Protein AF-A0A1R1YFL1-F1 (afdb_monomer_lite)

Radius of gyration: 14.48 Å; chains: 1; bounding box: 30×27×44 Å

Sequence (85 aa):
MKCKLRPTHLLSLKDLTEKTCWLLAICGFMRASDMDGIDNVNTTLSDTSVCFLIVAPKEKRQGRPIERPCEIKAHQNKLIYPLDV

Structure (mmCIF, N/CA/C/O backbone):
data_AF-A0A1R1YFL1-F1
#
_entry.id   AF-A0A1R1YFL1-F1
#
loop_
_atom_site.group_PDB
_atom_site.id
_atom_site.type_symbol
_atom_site.label_atom_id
_atom_site.label_alt_id
_atom_site.label_comp_id
_atom_site.label_asym_id
_atom_site.label_entity_id
_atom_site.label_seq_id
_atom_site.pdbx_PDB_ins_code
_atom_site.Cartn_x
_atom_site.Cartn_y
_atom_site.Cartn_z
_atom_site.occupancy
_atom_site.B_iso_or_equiv
_atom_site.auth_seq_id
_atom_site.auth_comp_id
_atom_site.auth_asym_id
_atom_site.auth_atom_id
_atom_site.pdbx_PDB_model_num
ATOM 1 N N . MET A 1 1 ? 21.649 -13.195 -9.093 1.00 34.94 1 MET A N 1
ATOM 2 C CA . MET A 1 1 ? 20.253 -13.041 -9.561 1.00 34.94 1 MET A CA 1
ATOM 3 C C . MET A 1 1 ? 20.226 -11.989 -10.661 1.00 34.94 1 MET A C 1
ATOM 5 O O . MET A 1 1 ? 20.610 -10.861 -10.399 1.00 34.94 1 MET A O 1
ATOM 9 N N . LYS A 1 2 ? 19.884 -12.354 -11.905 1.00 35.53 2 LYS A N 1
ATOM 10 C CA . LYS A 1 2 ? 19.748 -11.390 -13.011 1.00 35.53 2 LYS A CA 1
ATOM 11 C C . LYS A 1 2 ? 18.308 -10.876 -13.020 1.00 35.53 2 LYS A C 1
ATOM 13 O O . LYS A 1 2 ? 17.415 -11.599 -13.453 1.00 35.53 2 LYS A O 1
ATOM 18 N N . CYS A 1 3 ? 18.081 -9.655 -12.544 1.00 41.72 3 CYS A N 1
ATOM 19 C CA . CYS A 1 3 ? 16.792 -8.984 -12.693 1.00 41.72 3 CYS A CA 1
ATOM 20 C C . CYS A 1 3 ? 16.641 -8.577 -14.163 1.00 41.72 3 CYS A C 1
ATOM 22 O O . CYS A 1 3 ? 17.149 -7.545 -14.593 1.00 41.72 3 CYS A O 1
ATOM 24 N N . LYS A 1 4 ? 16.005 -9.430 -14.970 1.00 44.69 4 LYS A N 1
ATOM 25 C CA . LYS A 1 4 ? 15.594 -9.068 -16.329 1.00 44.69 4 LYS A CA 1
ATOM 26 C C . LYS A 1 4 ? 14.491 -8.018 -16.170 1.00 44.69 4 LYS A C 1
ATOM 28 O O . LYS A 1 4 ? 13.402 -8.353 -15.710 1.00 44.69 4 LYS A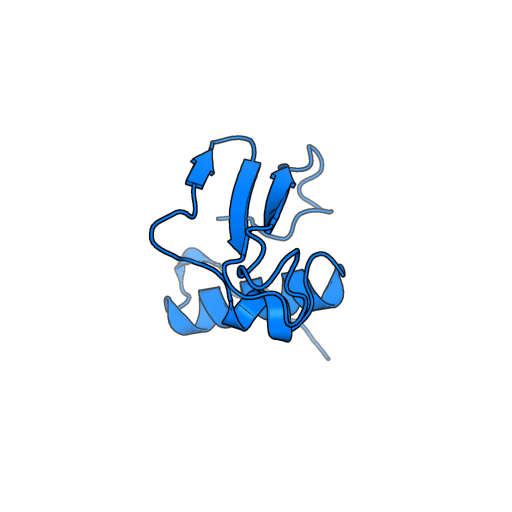 O 1
ATOM 33 N N . LEU A 1 5 ? 14.791 -6.756 -16.476 1.00 55.31 5 LEU A N 1
ATOM 34 C CA . LEU A 1 5 ? 13.818 -5.663 -16.481 1.00 55.31 5 LEU A CA 1
ATOM 35 C C . LEU A 1 5 ? 12.790 -5.949 -17.585 1.00 55.31 5 LEU A C 1
ATOM 37 O O . LEU A 1 5 ? 12.982 -5.576 -18.739 1.00 55.31 5 LEU A O 1
ATOM 41 N N . ARG A 1 6 ? 11.734 -6.704 -17.256 1.00 54.22 6 ARG A N 1
ATOM 42 C CA . ARG A 1 6 ? 10.575 -6.844 -18.140 1.00 54.22 6 ARG A CA 1
ATOM 43 C C . ARG A 1 6 ? 9.869 -5.481 -18.180 1.00 54.22 6 ARG A C 1
ATOM 45 O O . ARG A 1 6 ? 9.690 -4.897 -17.106 1.00 54.22 6 ARG A O 1
ATOM 52 N N . PRO A 1 7 ? 9.476 -4.991 -19.367 1.00 62.97 7 PRO A N 1
ATOM 53 C CA . PRO A 1 7 ? 8.731 -3.747 -19.477 1.00 62.97 7 PRO A CA 1
ATOM 54 C C . PRO A 1 7 ? 7.440 -3.797 -18.652 1.00 62.97 7 PRO A C 1
ATOM 56 O O . PRO A 1 7 ? 6.722 -4.800 -18.683 1.00 62.97 7 PRO A O 1
ATOM 59 N N . THR A 1 8 ? 7.173 -2.732 -17.896 1.00 63.97 8 THR A N 1
ATOM 60 C CA . THR A 1 8 ? 6.103 -2.667 -16.889 1.00 63.97 8 THR A CA 1
ATOM 61 C C . THR A 1 8 ? 4.710 -2.831 -17.509 1.00 63.97 8 THR A C 1
ATOM 63 O O . THR A 1 8 ? 3.854 -3.498 -16.938 1.00 63.97 8 THR A O 1
ATOM 66 N N . HIS A 1 9 ? 4.535 -2.355 -18.744 1.00 65.44 9 HIS A N 1
ATOM 67 C CA . HIS A 1 9 ? 3.309 -2.449 -19.546 1.00 65.44 9 HIS A CA 1
ATOM 68 C C . HIS A 1 9 ? 2.942 -3.865 -20.035 1.00 65.44 9 HIS A C 1
ATOM 70 O O . HIS A 1 9 ? 1.854 -4.056 -20.569 1.00 65.44 9 HIS A O 1
ATOM 76 N N . LEU A 1 10 ? 3.822 -4.862 -19.875 1.00 70.44 10 LEU A N 1
ATOM 77 C CA . LEU A 1 10 ? 3.558 -6.263 -20.253 1.00 70.44 10 LEU A CA 1
ATOM 78 C C . LEU A 1 10 ? 3.292 -7.171 -19.042 1.00 70.44 10 LEU A C 1
ATOM 80 O O . LEU A 1 10 ? 3.224 -8.394 -19.188 1.00 70.44 10 LEU A O 1
ATOM 84 N N . LEU A 1 11 ? 3.230 -6.606 -17.836 1.00 74.44 11 LEU A N 1
ATOM 85 C CA . LEU A 1 11 ? 3.030 -7.359 -16.602 1.00 74.44 11 LEU A CA 1
ATOM 86 C C . LEU A 1 11 ? 1.540 -7.484 -16.288 1.00 74.44 11 LEU A C 1
ATOM 88 O O . LEU A 1 11 ? 0.768 -6.546 -16.480 1.00 74.44 11 LEU A O 1
ATOM 92 N N . SER A 1 12 ? 1.141 -8.645 -15.769 1.00 83.06 12 SER A N 1
ATOM 93 C CA . SER A 1 12 ? -0.182 -8.765 -15.163 1.00 83.06 12 SER A CA 1
ATOM 94 C C . SER A 1 12 ? -0.252 -7.881 -13.914 1.00 83.06 12 SER A C 1
ATOM 96 O O . SER A 1 12 ? 0.772 -7.610 -13.285 1.00 83.06 12 SER A O 1
ATOM 98 N N . LEU A 1 13 ? -1.458 -7.468 -13.510 1.00 80.06 13 LEU A N 1
ATOM 99 C CA . LEU A 1 13 ? -1.645 -6.721 -12.259 1.00 80.06 13 LEU A CA 1
ATOM 100 C C . LEU A 1 13 ? -1.014 -7.445 -11.065 1.00 80.06 13 LEU A C 1
ATOM 102 O O . LEU A 1 13 ? -0.391 -6.808 -10.226 1.00 80.06 13 LEU A O 1
ATOM 106 N N . LYS A 1 14 ? -1.098 -8.779 -11.034 1.00 81.75 14 LYS A N 1
ATOM 107 C CA . LYS A 1 14 ? -0.495 -9.602 -9.985 1.00 81.75 14 LYS A CA 1
ATOM 108 C C . LYS A 1 14 ? 1.031 -9.492 -9.968 1.00 81.75 14 LYS A C 1
ATOM 110 O O . LYS A 1 14 ? 1.605 -9.268 -8.907 1.00 81.75 14 LYS A O 1
ATOM 115 N N . ASP A 1 15 ? 1.675 -9.604 -11.129 1.00 81.25 15 ASP A N 1
ATOM 116 C CA . ASP A 1 15 ? 3.136 -9.483 -11.227 1.00 81.25 15 ASP A CA 1
ATOM 117 C C . ASP A 1 15 ? 3.600 -8.057 -10.905 1.00 81.25 15 ASP A C 1
ATOM 119 O O . ASP A 1 15 ? 4.670 -7.856 -10.329 1.00 81.25 15 ASP A O 1
ATOM 123 N N . LEU A 1 16 ? 2.792 -7.055 -11.272 1.00 80.62 16 LEU A N 1
ATOM 124 C CA . LEU A 1 16 ? 3.057 -5.661 -10.948 1.00 80.62 16 LEU A CA 1
ATOM 125 C C . LEU A 1 16 ? 2.992 -5.438 -9.435 1.00 80.62 16 LEU A C 1
ATOM 127 O O . LEU A 1 16 ? 3.933 -4.882 -8.878 1.00 80.62 16 LEU A O 1
ATOM 131 N N . THR A 1 17 ? 1.943 -5.928 -8.768 1.00 81.50 17 THR A N 1
ATOM 132 C CA . THR A 1 17 ? 1.805 -5.861 -7.306 1.00 81.50 17 THR A CA 1
ATOM 133 C C . THR A 1 17 ? 2.936 -6.599 -6.590 1.00 81.50 17 THR A C 1
ATOM 135 O O . THR A 1 17 ? 3.478 -6.095 -5.613 1.00 81.50 17 THR A O 1
ATOM 138 N N . GLU A 1 18 ? 3.351 -7.771 -7.074 1.00 83.50 18 GLU A N 1
ATOM 139 C CA . GLU A 1 18 ? 4.475 -8.500 -6.477 1.00 83.50 18 GLU A CA 1
ATOM 140 C C . GLU A 1 18 ? 5.785 -7.707 -6.595 1.00 83.50 18 GLU A C 1
ATOM 142 O O . GLU A 1 18 ? 6.526 -7.564 -5.619 1.00 83.50 18 GLU A O 1
ATOM 147 N N . LYS A 1 19 ? 6.043 -7.121 -7.771 1.00 82.50 19 LYS A N 1
ATOM 148 C CA . LYS A 1 19 ? 7.231 -6.301 -8.024 1.00 82.50 19 LYS A CA 1
ATOM 149 C C . LYS A 1 19 ? 7.243 -5.034 -7.165 1.00 82.50 19 LYS A C 1
ATOM 151 O O . LYS A 1 19 ? 8.298 -4.680 -6.636 1.00 82.50 19 LYS A O 1
ATOM 156 N N . THR A 1 20 ? 6.103 -4.359 -7.004 1.00 80.19 20 THR A N 1
ATOM 157 C CA . THR A 1 20 ? 5.998 -3.162 -6.158 1.00 80.19 20 THR A CA 1
ATOM 158 C C . THR A 1 20 ? 6.143 -3.508 -4.677 1.00 80.19 20 THR A C 1
ATOM 160 O O . THR A 1 20 ? 6.928 -2.860 -3.991 1.00 80.19 20 THR A O 1
ATOM 163 N N . CYS A 1 21 ? 5.494 -4.566 -4.183 1.00 80.94 21 CYS A N 1
ATOM 164 C CA . CYS A 1 21 ? 5.649 -5.025 -2.798 1.00 80.94 21 CYS A CA 1
ATOM 165 C C . CYS A 1 21 ? 7.097 -5.418 -2.480 1.00 80.94 21 CYS A C 1
ATOM 167 O O . CYS A 1 21 ? 7.649 -4.991 -1.466 1.00 80.94 21 CYS A O 1
ATOM 169 N N . TRP A 1 22 ? 7.750 -6.174 -3.367 1.00 83.50 22 TRP A N 1
ATOM 170 C CA . TRP A 1 22 ? 9.160 -6.545 -3.212 1.00 83.50 22 TRP A CA 1
ATOM 171 C C . TRP A 1 22 ? 10.062 -5.316 -3.090 1.00 83.50 22 TRP A C 1
ATOM 173 O O . TRP A 1 22 ? 10.953 -5.255 -2.242 1.00 83.50 22 TRP A O 1
ATOM 183 N N . LEU A 1 23 ? 9.794 -4.306 -3.909 1.00 82.69 23 LEU A N 1
ATOM 184 C CA . LEU A 1 23 ? 10.553 -3.075 -3.907 1.00 82.69 23 LEU A CA 1
ATOM 185 C C . LEU A 1 23 ? 10.367 -2.259 -2.627 1.00 82.69 23 LEU A C 1
ATOM 187 O O . LEU A 1 23 ? 11.341 -1.794 -2.038 1.00 82.69 23 LEU A O 1
ATOM 191 N N . LEU A 1 24 ? 9.122 -2.118 -2.179 1.00 83.12 24 LEU A N 1
ATOM 192 C CA . LEU A 1 24 ? 8.784 -1.421 -0.941 1.00 83.12 24 LEU A CA 1
ATOM 193 C C . LEU A 1 24 ? 9.457 -2.085 0.269 1.00 83.12 24 LEU A C 1
ATOM 195 O O . LEU A 1 24 ? 9.910 -1.382 1.175 1.00 83.12 24 LEU A O 1
ATOM 199 N N . ALA A 1 25 ? 9.587 -3.416 0.246 1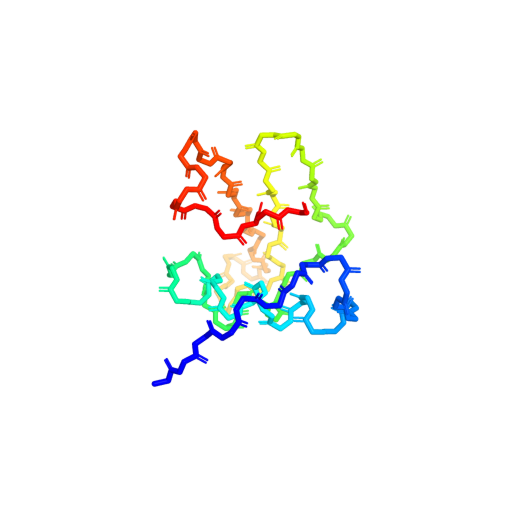.00 83.38 25 ALA A N 1
ATOM 200 C CA . ALA A 1 25 ? 10.302 -4.176 1.266 1.00 83.38 25 ALA A CA 1
ATOM 201 C C . ALA A 1 25 ? 11.821 -3.950 1.203 1.00 83.38 25 ALA A C 1
ATOM 203 O O . ALA A 1 25 ? 12.438 -3.687 2.233 1.00 83.38 25 ALA A O 1
ATOM 204 N N . ILE A 1 26 ? 12.435 -4.021 0.015 1.00 82.31 26 ILE A N 1
ATOM 205 C CA . ILE A 1 26 ? 13.894 -3.869 -0.139 1.00 82.31 26 ILE A CA 1
ATOM 206 C C . ILE A 1 26 ? 14.365 -2.452 0.158 1.00 82.31 26 ILE A C 1
ATOM 208 O O . ILE A 1 26 ? 15.403 -2.271 0.792 1.00 82.31 26 ILE A O 1
ATOM 212 N N . CYS A 1 27 ? 13.607 -1.447 -0.269 1.00 80.00 27 CYS A N 1
ATOM 213 C CA . CYS A 1 27 ? 13.909 -0.055 0.041 1.00 80.00 27 CYS A CA 1
ATOM 214 C C . CYS A 1 27 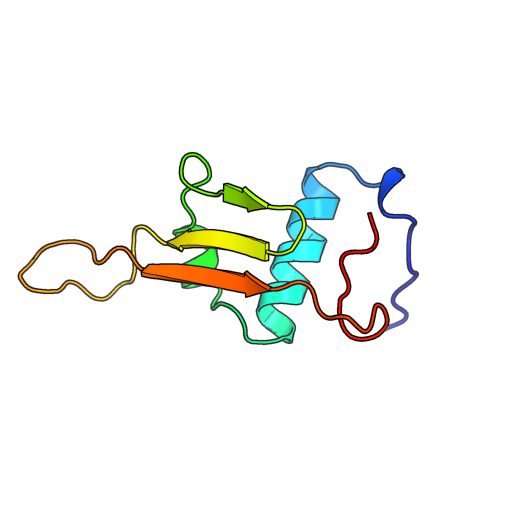? 13.616 0.300 1.509 1.00 80.00 27 CYS A C 1
ATOM 216 O O . CYS A 1 27 ? 13.951 1.399 1.943 1.00 80.00 27 CYS A O 1
ATOM 218 N N . GLY A 1 28 ? 13.000 -0.607 2.278 1.00 81.88 28 GLY A N 1
ATOM 219 C CA . GLY A 1 28 ? 12.693 -0.399 3.691 1.00 81.88 28 GLY A CA 1
ATOM 220 C C . GLY A 1 28 ? 11.576 0.615 3.943 1.00 81.88 28 GLY A C 1
ATOM 221 O O . GLY A 1 28 ? 11.472 1.125 5.057 1.00 81.88 28 GLY A O 1
ATOM 222 N N . PHE A 1 29 ? 10.741 0.910 2.939 1.00 82.00 29 PHE A N 1
ATOM 223 C CA . PHE A 1 29 ? 9.618 1.839 3.088 1.00 82.00 29 PHE A CA 1
ATOM 224 C C . PHE A 1 29 ? 8.523 1.263 3.988 1.00 82.00 29 PHE A C 1
ATOM 226 O O . PHE A 1 29 ? 7.926 1.994 4.775 1.00 82.00 29 PHE A O 1
ATOM 233 N N . MET A 1 30 ? 8.269 -0.045 3.888 1.00 84.38 30 MET A N 1
ATOM 234 C CA . MET A 1 30 ? 7.211 -0.729 4.636 1.00 84.38 30 MET A CA 1
ATOM 235 C C . MET A 1 30 ? 7.642 -2.132 5.058 1.00 84.38 30 MET A C 1
ATOM 237 O O . MET A 1 30 ? 8.400 -2.804 4.355 1.00 84.38 30 MET A O 1
ATOM 241 N N . ARG A 1 31 ? 7.129 -2.607 6.199 1.00 83.19 31 ARG A N 1
ATOM 242 C CA . ARG A 1 31 ? 7.277 -4.011 6.610 1.00 83.19 31 ARG A CA 1
ATOM 243 C C . ARG A 1 31 ? 6.194 -4.870 5.962 1.00 83.19 31 ARG A C 1
ATOM 245 O O . ARG A 1 31 ? 5.127 -4.374 5.621 1.00 83.19 31 ARG A O 1
ATOM 252 N N . ALA A 1 32 ? 6.415 -6.182 5.886 1.00 82.62 32 ALA A N 1
ATOM 253 C CA . ALA A 1 32 ? 5.416 -7.119 5.360 1.00 82.62 32 ALA A CA 1
ATOM 254 C C . ALA A 1 32 ? 4.057 -7.032 6.089 1.00 82.62 32 ALA A C 1
ATOM 256 O O . ALA A 1 32 ? 3.017 -7.158 5.459 1.00 82.62 32 ALA A O 1
ATOM 257 N N . SER A 1 33 ? 4.056 -6.756 7.400 1.00 81.50 33 SER A N 1
ATOM 258 C CA . SER A 1 33 ? 2.818 -6.540 8.165 1.00 81.50 33 SER A CA 1
ATOM 259 C C . SER A 1 33 ? 2.085 -5.258 7.788 1.00 81.50 33 SER A C 1
ATOM 261 O O . SER A 1 33 ? 0.872 -5.195 7.918 1.00 81.50 33 SER A O 1
ATOM 263 N N . ASP A 1 34 ? 2.827 -4.232 7.372 1.00 83.44 34 ASP A N 1
ATOM 264 C CA . ASP A 1 34 ? 2.242 -2.961 6.958 1.00 83.44 34 ASP A CA 1
ATOM 265 C C . ASP A 1 34 ? 1.578 -3.126 5.584 1.00 83.44 34 ASP A C 1
ATOM 267 O O . ASP A 1 34 ? 0.510 -2.571 5.370 1.00 83.44 34 ASP A O 1
ATOM 271 N N . MET A 1 35 ? 2.166 -3.948 4.699 1.00 83.62 35 MET A N 1
ATOM 272 C CA . MET A 1 35 ? 1.614 -4.279 3.375 1.00 83.62 35 MET A CA 1
ATOM 273 C C . MET A 1 35 ? 0.275 -5.015 3.449 1.00 83.62 35 MET A C 1
ATOM 275 O O . MET A 1 35 ? -0.619 -4.720 2.665 1.00 83.62 35 MET A O 1
ATOM 279 N N . ASP A 1 36 ? 0.133 -5.947 4.394 1.00 83.69 36 ASP A N 1
ATOM 280 C CA . ASP A 1 36 ? -1.119 -6.686 4.628 1.00 83.69 36 ASP A CA 1
ATOM 281 C C . ASP A 1 36 ? -2.239 -5.780 5.171 1.00 83.69 36 ASP A C 1
ATOM 283 O O . ASP A 1 36 ? -3.421 -6.039 4.972 1.00 83.69 36 ASP A O 1
ATOM 287 N N . GLY A 1 37 ? -1.861 -4.686 5.836 1.00 82.88 37 GLY A N 1
ATOM 288 C CA . GLY A 1 37 ? -2.782 -3.697 6.388 1.00 82.88 37 GLY A CA 1
ATOM 289 C C . GLY A 1 37 ? -3.071 -2.510 5.469 1.00 82.88 37 GLY A C 1
ATOM 290 O O . GLY A 1 37 ? -3.682 -1.554 5.941 1.00 82.88 37 GLY A O 1
ATOM 291 N N . ILE A 1 38 ? -2.607 -2.501 4.214 1.00 86.75 38 ILE A N 1
ATOM 292 C CA . ILE A 1 38 ? -2.880 -1.388 3.292 1.00 86.75 38 ILE A CA 1
ATOM 293 C C . ILE A 1 38 ? -4.363 -1.381 2.930 1.00 86.75 38 ILE A C 1
ATOM 295 O O . ILE A 1 38 ? -4.915 -2.370 2.452 1.00 86.75 38 ILE A O 1
ATOM 299 N N . ASP A 1 39 ? -4.994 -0.228 3.107 1.00 85.50 39 ASP A N 1
ATOM 300 C CA . ASP A 1 39 ? -6.346 0.009 2.639 1.00 85.50 39 ASP A CA 1
ATOM 301 C C . ASP A 1 39 ? -6.333 0.517 1.192 1.00 85.50 39 ASP A C 1
ATOM 303 O O . ASP A 1 39 ? -5.988 1.670 0.905 1.00 85.50 39 ASP A O 1
ATOM 307 N N . ASN A 1 40 ? -6.739 -0.353 0.267 1.00 81.25 40 ASN A N 1
ATOM 308 C CA . ASN A 1 40 ? -6.824 -0.026 -1.154 1.00 81.25 40 ASN A CA 1
ATOM 309 C C . ASN A 1 40 ? -7.851 1.074 -1.461 1.00 81.25 40 ASN A C 1
ATOM 311 O O . ASN A 1 40 ? -7.702 1.750 -2.475 1.00 81.25 40 ASN A O 1
ATOM 315 N N . VAL A 1 41 ? -8.883 1.261 -0.628 1.00 85.00 41 VAL A N 1
ATOM 316 C CA . VAL A 1 41 ? -9.934 2.267 -0.866 1.00 85.00 41 VAL A CA 1
ATOM 317 C C . VAL A 1 41 ? -9.417 3.669 -0.561 1.00 85.00 41 VAL A C 1
ATOM 319 O O . VAL A 1 41 ? -9.702 4.612 -1.293 1.00 85.00 41 VAL A O 1
ATOM 322 N N . ASN A 1 42 ? -8.623 3.791 0.502 1.00 84.31 42 ASN A N 1
ATOM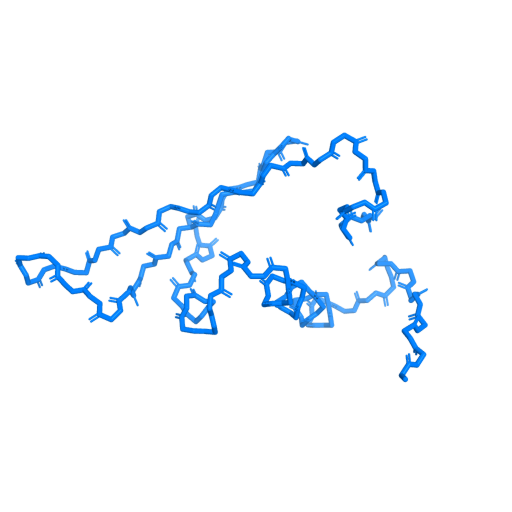 323 C CA . ASN A 1 42 ? -8.061 5.058 0.965 1.00 84.31 42 ASN A CA 1
ATOM 324 C C . ASN A 1 42 ? -6.652 5.343 0.418 1.00 84.31 42 ASN A C 1
ATOM 326 O O . ASN A 1 42 ? -6.042 6.353 0.772 1.00 84.31 42 ASN A O 1
ATOM 330 N N . THR A 1 43 ? -6.123 4.473 -0.446 1.00 85.19 43 THR A N 1
ATOM 331 C CA . THR A 1 43 ? -4.851 4.712 -1.134 1.00 85.19 43 THR A CA 1
ATOM 332 C C . THR A 1 43 ? -5.049 5.770 -2.215 1.00 85.19 43 THR A C 1
ATOM 334 O O . THR A 1 43 ? -5.848 5.591 -3.133 1.00 85.19 43 THR A O 1
ATOM 337 N N . THR A 1 44 ? -4.307 6.874 -2.127 1.00 87.50 44 THR A N 1
ATOM 338 C CA . THR A 1 44 ? -4.392 7.975 -3.092 1.00 87.50 44 THR A CA 1
ATOM 339 C C . THR A 1 44 ? -3.118 8.078 -3.921 1.00 87.50 44 THR A C 1
ATOM 341 O O . THR A 1 44 ? -1.998 7.961 -3.419 1.00 87.50 44 THR A O 1
ATOM 344 N N . LEU A 1 45 ? -3.301 8.284 -5.224 1.00 84.56 45 LEU A N 1
ATOM 345 C CA . LEU A 1 45 ? -2.231 8.486 -6.192 1.00 84.56 45 LEU A CA 1
ATOM 346 C C . LEU A 1 45 ? -2.276 9.936 -6.674 1.00 84.56 45 LEU A C 1
ATOM 348 O O . LEU A 1 45 ? -3.321 10.410 -7.112 1.00 84.56 45 LEU A O 1
ATOM 352 N N . SER A 1 46 ? -1.141 10.618 -6.598 1.00 84.44 46 SER A N 1
ATOM 353 C CA . SER A 1 46 ? -0.914 11.952 -7.154 1.00 84.44 46 SER A CA 1
ATOM 354 C C . SER A 1 46 ? 0.263 11.904 -8.130 1.00 84.44 46 SER A C 1
ATOM 356 O O . SER A 1 46 ? 1.082 10.988 -8.074 1.00 84.44 46 SER A O 1
ATOM 358 N N . ASP A 1 47 ? 0.405 12.918 -8.986 1.00 77.25 47 ASP A N 1
ATOM 359 C CA . ASP A 1 47 ? 1.492 12.973 -9.982 1.00 77.25 47 ASP A CA 1
ATOM 360 C C . ASP A 1 47 ? 2.896 12.945 -9.353 1.00 77.25 47 ASP A C 1
ATOM 362 O O . ASP A 1 47 ? 3.876 12.550 -9.985 1.00 77.25 47 ASP A O 1
ATOM 366 N N . THR A 1 48 ? 3.006 13.385 -8.098 1.00 83.44 48 THR A N 1
ATOM 367 C CA . THR A 1 48 ? 4.274 13.545 -7.380 1.00 83.44 48 THR A CA 1
ATOM 368 C C . THR A 1 48 ? 4.401 12.655 -6.149 1.00 83.44 48 THR A C 1
ATOM 370 O O . THR A 1 48 ? 5.481 12.613 -5.555 1.00 83.44 48 THR A O 1
ATOM 373 N N . SER A 1 49 ? 3.350 11.937 -5.745 1.00 83.50 49 SER A N 1
ATOM 374 C CA . SER A 1 49 ? 3.399 11.057 -4.577 1.00 83.50 49 SER A CA 1
ATOM 375 C C . SER A 1 49 ? 2.312 9.985 -4.576 1.00 83.50 49 SER A C 1
ATOM 377 O O . SER A 1 49 ? 1.251 10.125 -5.179 1.00 83.50 49 SER A O 1
ATOM 379 N N . VAL A 1 50 ? 2.594 8.898 -3.863 1.00 87.12 50 VAL A N 1
ATOM 380 C CA . VAL A 1 50 ? 1.638 7.841 -3.535 1.00 87.12 50 VAL A CA 1
ATOM 381 C C . VAL A 1 50 ? 1.456 7.826 -2.026 1.00 87.12 50 VAL A C 1
ATOM 383 O O . VAL A 1 50 ? 2.441 7.729 -1.294 1.00 87.12 50 VAL A O 1
ATOM 386 N N . CYS A 1 51 ? 0.214 7.899 -1.559 1.00 88.88 51 CYS A N 1
ATOM 387 C CA . CYS A 1 51 ? -0.129 7.821 -0.145 1.00 88.88 51 CYS A CA 1
ATOM 388 C C . CYS A 1 51 ? -0.875 6.518 0.140 1.00 88.88 51 CYS A C 1
ATOM 390 O O . CYS A 1 51 ? -2.006 6.331 -0.304 1.00 88.88 51 CYS A O 1
ATOM 392 N N . PHE A 1 52 ? -0.254 5.637 0.921 1.00 88.00 52 PHE A N 1
ATOM 393 C CA . PHE A 1 52 ? -0.871 4.419 1.437 1.00 88.00 52 PHE A CA 1
ATOM 394 C C . PHE A 1 52 ? -1.434 4.678 2.832 1.00 88.00 52 PHE A C 1
ATOM 396 O O . PHE A 1 52 ? -0.724 5.187 3.703 1.00 88.00 52 PHE A O 1
ATOM 403 N N . LEU A 1 53 ? -2.688 4.297 3.072 1.00 88.56 53 LEU A N 1
ATOM 404 C CA . LEU A 1 53 ? -3.249 4.264 4.418 1.00 88.56 53 LEU A CA 1
ATOM 405 C C . LEU A 1 53 ? -3.099 2.851 4.979 1.00 88.56 53 LEU A C 1
ATOM 407 O O . LEU A 1 53 ? -3.693 1.914 4.457 1.00 88.56 53 LEU A O 1
ATOM 411 N N . ILE A 1 54 ? -2.305 2.689 6.034 1.00 88.12 54 ILE A N 1
ATOM 412 C CA . ILE A 1 54 ? -2.134 1.397 6.703 1.00 88.12 54 ILE A CA 1
ATOM 413 C C . ILE A 1 54 ? -3.123 1.336 7.872 1.00 88.12 54 ILE A C 1
ATOM 415 O O . ILE A 1 54 ? -2.959 2.039 8.874 1.00 88.12 54 ILE A O 1
ATOM 419 N N . VAL A 1 55 ? -4.146 0.492 7.738 1.00 78.25 55 VAL A N 1
ATOM 420 C CA . VAL A 1 55 ? -5.268 0.298 8.668 1.00 78.25 55 VAL A CA 1
ATOM 421 C C . VAL A 1 55 ? -5.148 -1.077 9.330 1.00 78.25 55 VAL A C 1
ATOM 423 O O . VAL A 1 55 ? -5.980 -1.947 9.131 1.00 78.25 55 VAL A O 1
ATOM 426 N N . ALA A 1 56 ? -4.068 -1.300 10.081 1.00 69.88 56 ALA A N 1
ATOM 427 C CA . ALA A 1 56 ? -3.923 -2.348 11.110 1.00 69.88 56 ALA A CA 1
ATOM 428 C C . ALA A 1 56 ? -2.449 -2.505 11.534 1.00 69.88 56 ALA A C 1
ATOM 430 O O . ALA A 1 56 ? -1.866 -3.587 11.421 1.00 69.88 56 ALA A O 1
ATOM 431 N N . PRO A 1 57 ? -1.792 -1.470 12.073 1.00 62.97 57 PRO A N 1
ATOM 432 C CA . PRO A 1 57 ? -0.575 -1.717 12.817 1.00 62.97 57 PRO A CA 1
ATOM 433 C C . PRO A 1 57 ? -0.935 -2.600 14.018 1.00 62.97 57 PRO A C 1
ATOM 435 O O . PRO A 1 57 ? -1.935 -2.382 14.703 1.00 62.97 57 PRO A O 1
ATOM 438 N N . LYS A 1 58 ? -0.092 -3.598 14.309 1.00 62.03 58 LYS A N 1
ATOM 439 C CA . LYS A 1 58 ? -0.197 -4.447 15.516 1.00 62.03 58 LYS A CA 1
ATOM 440 C C . LYS A 1 58 ? -0.283 -3.634 16.822 1.00 62.03 58 LYS A C 1
ATOM 442 O O . LYS A 1 58 ? -0.631 -4.165 17.872 1.00 62.03 58 LYS A O 1
ATOM 447 N N . GLU A 1 59 ? 0.047 -2.352 16.745 1.00 63.50 59 GLU A N 1
ATOM 448 C CA . GLU A 1 59 ? -0.020 -1.358 17.797 1.00 63.50 59 GLU A CA 1
ATOM 449 C C . GLU A 1 59 ? -1.413 -0.708 17.862 1.00 63.50 59 GLU A C 1
ATOM 451 O O . GLU A 1 59 ? -1.907 -0.128 16.896 1.00 63.50 59 GLU A O 1
ATOM 456 N N . LYS A 1 60 ? -2.045 -0.778 19.036 1.00 73.19 60 LYS A N 1
ATOM 457 C CA . LYS A 1 60 ? -3.292 -0.069 19.340 1.00 73.19 60 LYS A CA 1
ATOM 458 C C . LYS A 1 60 ? -2.974 1.105 20.256 1.00 73.19 60 LYS A C 1
ATOM 460 O O . LYS A 1 60 ? -2.390 0.902 21.319 1.00 73.19 60 LYS A O 1
ATOM 465 N N . ARG A 1 61 ? -3.409 2.317 19.911 1.00 74.12 61 ARG A N 1
ATOM 466 C CA . ARG A 1 61 ? -3.404 3.451 20.851 1.00 74.12 61 ARG A CA 1
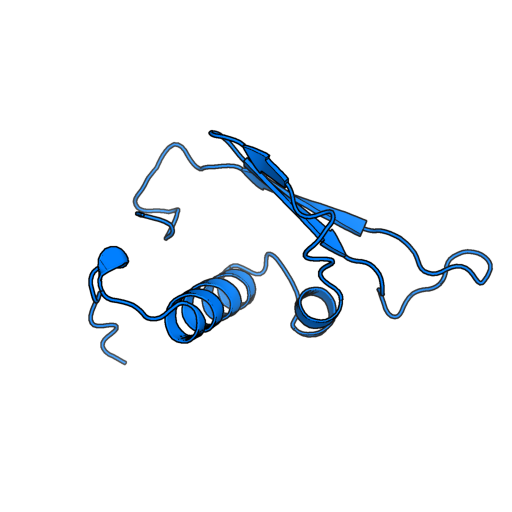ATOM 467 C C . ARG A 1 61 ? -4.785 3.553 21.471 1.00 74.12 61 ARG A C 1
ATOM 469 O O . ARG A 1 61 ? -5.778 3.666 20.763 1.00 74.12 61 ARG A O 1
ATOM 476 N N . GLN A 1 62 ? -4.844 3.467 22.800 1.00 81.88 62 GLN A N 1
ATOM 477 C CA . GLN A 1 62 ? -6.096 3.571 23.564 1.00 81.88 62 GLN A CA 1
ATOM 478 C C . GLN A 1 62 ? -7.181 2.563 23.119 1.00 81.88 62 GLN A C 1
ATOM 480 O O . GLN A 1 62 ? -8.370 2.865 23.127 1.00 81.88 62 GLN A O 1
ATOM 485 N N . GLY A 1 63 ? -6.774 1.362 22.689 1.00 78.75 63 GLY A N 1
ATOM 486 C CA . GLY A 1 63 ? -7.695 0.305 22.255 1.00 78.75 63 GLY A CA 1
ATOM 487 C C . GLY A 1 63 ? -8.225 0.438 20.823 1.00 78.75 63 GLY A C 1
ATOM 488 O O . GLY A 1 63 ? -8.919 -0.469 20.367 1.00 78.75 63 GLY A O 1
ATOM 489 N N . ARG A 1 64 ? -7.864 1.500 20.089 1.00 74.62 64 ARG A N 1
ATOM 490 C CA . ARG A 1 64 ? -8.229 1.682 18.676 1.00 74.62 64 ARG A CA 1
ATOM 491 C C . ARG A 1 64 ? -7.076 1.274 17.747 1.00 74.62 64 ARG A C 1
ATOM 493 O O . ARG A 1 64 ? -5.916 1.508 18.106 1.00 74.62 64 ARG A O 1
ATOM 500 N N . PRO A 1 65 ? -7.365 0.667 16.579 1.00 71.25 65 PRO A N 1
ATOM 501 C CA . PRO A 1 65 ? -6.381 0.530 15.510 1.00 71.25 65 PRO A CA 1
ATOM 502 C C . PRO A 1 65 ? -5.841 1.912 15.138 1.00 71.25 65 PRO A C 1
ATOM 504 O O . PRO A 1 65 ? -6.606 2.871 15.058 1.00 71.25 65 PRO A O 1
ATOM 507 N N . ILE A 1 66 ? -4.527 2.033 14.974 1.00 79.69 66 ILE A N 1
ATOM 508 C CA . ILE A 1 66 ? -3.912 3.298 14.566 1.00 79.69 66 ILE A CA 1
ATOM 509 C C . ILE A 1 66 ? -3.919 3.342 13.046 1.00 79.69 66 ILE A C 1
ATOM 511 O O . ILE A 1 66 ? -3.410 2.436 12.402 1.00 79.69 66 ILE A O 1
ATOM 515 N N . GLU A 1 67 ? -4.447 4.401 12.464 1.00 84.12 67 GLU A N 1
ATOM 516 C CA . GLU A 1 67 ? -4.262 4.649 11.040 1.00 84.12 67 GLU A CA 1
ATOM 517 C C . GLU A 1 67 ? -2.894 5.294 10.830 1.00 84.12 67 GLU A C 1
ATOM 519 O O . GLU A 1 67 ? -2.566 6.308 11.455 1.00 84.12 67 GLU A O 1
ATOM 524 N N . ARG A 1 68 ? -2.066 4.685 9.978 1.00 84.88 68 ARG A N 1
ATOM 525 C CA . ARG A 1 68 ? -0.741 5.213 9.657 1.00 84.88 68 ARG A CA 1
ATOM 526 C C . ARG A 1 68 ? -0.672 5.577 8.177 1.00 84.88 68 ARG A C 1
ATOM 528 O O . ARG A 1 68 ? -0.559 4.673 7.350 1.00 84.88 68 ARG A O 1
ATOM 535 N N . PRO A 1 69 ? -0.694 6.871 7.825 1.00 86.81 69 PRO A N 1
ATOM 536 C CA . PRO A 1 69 ? -0.412 7.284 6.461 1.00 86.81 69 PRO A CA 1
ATOM 537 C C . PRO A 1 69 ? 1.080 7.085 6.150 1.00 86.81 69 PRO A C 1
ATOM 539 O O . PRO A 1 69 ? 1.949 7.436 6.953 1.00 86.81 69 PRO A O 1
ATOM 542 N N . CYS A 1 70 ? 1.376 6.521 4.983 1.00 86.25 70 CYS A N 1
ATOM 543 C CA . CYS A 1 70 ? 2.714 6.380 4.423 1.00 86.25 70 CYS A CA 1
ATOM 544 C C . CYS A 1 70 ? 2.745 7.068 3.057 1.00 86.25 70 CYS A C 1
ATOM 546 O O . CYS A 1 70 ? 2.137 6.589 2.103 1.00 86.25 70 CYS A O 1
ATOM 548 N N . GLU A 1 71 ? 3.440 8.201 2.974 1.00 87.75 71 GLU A N 1
ATOM 549 C CA . GLU A 1 71 ? 3.624 8.941 1.726 1.00 87.75 71 GLU A CA 1
ATOM 550 C C . GLU A 1 71 ? 4.982 8.597 1.110 1.00 87.75 71 GLU A C 1
ATOM 552 O O . GLU A 1 71 ? 6.031 8.777 1.734 1.00 87.75 71 GLU A O 1
ATOM 557 N N . ILE A 1 72 ? 4.964 8.147 -0.141 1.00 84.38 72 ILE A N 1
ATOM 558 C CA . ILE A 1 72 ? 6.154 7.928 -0.955 1.00 84.38 72 ILE A CA 1
ATOM 559 C C . ILE A 1 72 ? 6.148 8.957 -2.075 1.00 84.38 72 ILE A C 1
ATOM 561 O O . ILE A 1 72 ? 5.298 8.929 -2.962 1.00 84.38 72 ILE A O 1
ATOM 565 N N . LYS A 1 73 ? 7.112 9.873 -2.035 1.00 84.06 73 LYS A N 1
ATOM 566 C CA . LYS A 1 73 ? 7.255 10.926 -3.042 1.00 84.06 73 LYS A CA 1
ATOM 567 C C . LYS A 1 73 ? 8.048 10.421 -4.237 1.00 84.06 73 LYS A C 1
ATOM 569 O O . LYS A 1 73 ? 9.014 9.672 -4.083 1.00 84.06 73 LYS A O 1
ATOM 574 N N . ALA A 1 74 ? 7.658 10.876 -5.419 1.00 76.81 74 ALA A N 1
ATOM 575 C CA . ALA A 1 74 ? 8.420 10.678 -6.633 1.00 76.81 74 ALA A CA 1
ATOM 576 C C . ALA A 1 74 ? 9.796 11.331 -6.464 1.00 76.81 74 ALA A C 1
ATOM 578 O O . ALA A 1 74 ? 9.918 12.508 -6.111 1.00 76.81 74 ALA A O 1
ATOM 579 N N . HIS A 1 75 ? 10.851 10.559 -6.707 1.00 73.06 75 HIS A N 1
ATOM 580 C CA . HIS A 1 75 ? 12.197 11.106 -6.726 1.00 73.06 75 HIS A CA 1
ATOM 581 C C . HIS A 1 75 ? 12.461 11.733 -8.097 1.00 73.06 75 HIS A C 1
ATOM 583 O O . HIS A 1 75 ? 12.176 11.130 -9.127 1.00 73.06 75 HIS A O 1
ATOM 589 N N . GLN A 1 76 ? 13.113 12.898 -8.135 1.00 68.19 76 GLN A N 1
ATOM 590 C CA . GLN A 1 76 ? 13.530 13.544 -9.393 1.00 68.19 76 GLN A CA 1
ATOM 591 C C . GLN A 1 76 ? 14.516 12.699 -10.221 1.00 68.19 76 GLN A C 1
ATOM 593 O O . GLN A 1 76 ? 14.758 12.974 -11.392 1.00 68.19 76 GLN A O 1
ATOM 598 N N . ASN A 1 77 ? 15.096 11.665 -9.610 1.00 66.44 77 ASN A N 1
ATOM 599 C CA . ASN A 1 77 ? 16.070 10.793 -10.239 1.00 66.44 77 ASN A CA 1
ATOM 600 C C . ASN A 1 77 ? 15.391 9.457 -10.530 1.00 66.44 77 ASN A C 1
ATOM 602 O O . ASN A 1 77 ? 15.218 8.637 -9.625 1.00 66.44 77 ASN A O 1
ATOM 606 N N . LYS A 1 78 ? 15.032 9.247 -11.798 1.00 60.81 78 LYS A N 1
ATOM 607 C CA . LYS A 1 78 ? 14.385 8.018 -12.277 1.00 60.81 78 LYS A CA 1
ATOM 608 C C . LYS A 1 78 ? 15.224 6.758 -12.035 1.00 60.81 78 LYS A C 1
ATOM 610 O O . LYS A 1 78 ? 14.675 5.675 -11.941 1.00 60.81 78 LYS A O 1
ATOM 615 N N . LEU A 1 79 ? 16.544 6.882 -11.853 1.00 58.81 79 LEU A N 1
ATOM 616 C CA . LEU A 1 79 ? 17.405 5.737 -11.521 1.00 58.81 79 LEU A CA 1
ATOM 617 C C . LEU A 1 79 ? 17.204 5.229 -10.088 1.00 58.81 79 LEU A C 1
ATOM 619 O O . LEU A 1 79 ? 17.487 4.069 -9.804 1.00 58.81 79 LEU A O 1
ATOM 623 N N . ILE A 1 80 ? 16.754 6.102 -9.182 1.00 57.16 80 ILE A N 1
ATOM 624 C CA . ILE A 1 80 ? 16.549 5.780 -7.763 1.00 57.16 80 ILE A CA 1
ATOM 625 C C . ILE A 1 80 ? 15.118 5.284 -7.528 1.00 57.16 80 ILE A C 1
ATOM 627 O O . ILE A 1 80 ? 14.876 4.567 -6.559 1.00 57.16 80 ILE A O 1
ATOM 631 N N . TYR A 1 81 ? 14.179 5.627 -8.420 1.00 58.03 81 TYR A N 1
ATOM 632 C CA . TYR A 1 81 ? 12.777 5.253 -8.294 1.00 58.03 81 TYR A CA 1
ATOM 633 C C . TYR A 1 81 ? 12.366 4.180 -9.321 1.00 58.03 81 TYR A C 1
ATOM 635 O O . TYR A 1 81 ? 12.302 4.454 -10.510 1.00 58.03 81 TYR A O 1
ATOM 643 N N . PRO A 1 82 ? 12.043 2.956 -8.890 1.00 52.81 82 PRO A N 1
ATOM 644 C CA . PRO A 1 82 ? 11.791 1.819 -9.788 1.00 52.81 82 PRO A CA 1
ATOM 645 C C . PRO A 1 82 ? 10.396 1.781 -10.431 1.00 52.81 82 PRO A C 1
ATOM 647 O O . PRO A 1 82 ? 10.058 0.787 -11.079 1.00 52.81 82 PRO A O 1
ATOM 650 N N . LEU A 1 83 ? 9.578 2.818 -10.237 1.00 50.44 83 LEU A N 1
ATOM 651 C CA . LEU A 1 83 ? 8.285 2.967 -10.905 1.00 50.44 83 LEU A CA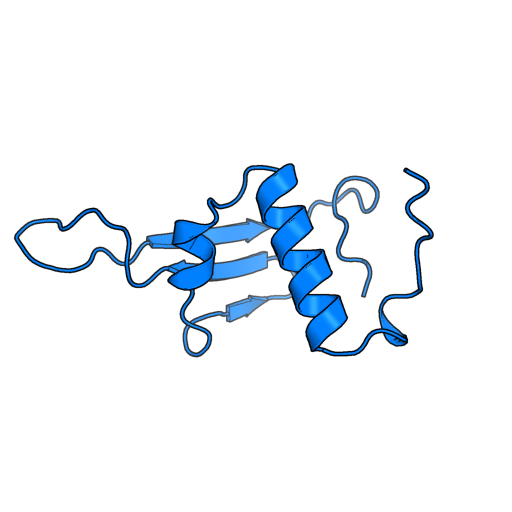 1
ATOM 652 C C . LEU A 1 83 ? 8.464 3.780 -12.193 1.00 50.44 83 LEU A C 1
ATOM 654 O O . LEU A 1 83 ? 8.021 4.920 -12.281 1.00 50.44 83 LEU A O 1
ATOM 658 N N . ASP A 1 84 ? 9.123 3.192 -13.189 1.00 45.09 84 ASP A N 1
ATOM 659 C CA . ASP A 1 84 ? 8.889 3.601 -14.576 1.00 45.09 84 ASP A CA 1
ATOM 660 C C . ASP A 1 84 ? 7.649 2.832 -15.062 1.00 45.09 84 ASP A C 1
ATOM 662 O O . ASP A 1 84 ? 7.674 1.599 -15.195 1.00 45.09 84 ASP A O 1
ATOM 666 N N . VAL A 1 85 ? 6.546 3.568 -15.228 1.00 40.06 85 VAL A N 1
ATOM 667 C CA . VAL A 1 85 ? 5.279 3.108 -15.825 1.00 40.06 85 VAL A CA 1
ATOM 668 C C . VAL A 1 85 ? 5.477 2.859 -17.317 1.00 40.06 85 VAL A C 1
ATOM 670 O O . VAL A 1 85 ? 6.043 3.751 -17.986 1.00 40.06 85 VAL A O 1
#

Foldseek 3Di:
DDPPPDPLVPDDPVRNVVVVVVVCVVVVLDDPLQVVQWDPVPWDDDPFKTKTWRFADVDDDPNHGDTDIRIDTDDPDCVVPVPPD

Organism: NCBI:txid133412

Secondary structure (DSSP, 8-state):
-------GGGS-HHHHHHHHHHHHHHTTSS-HHHHHTEEEEEEEE-SSEEEEEEEEEEEEETTEEEEEEEEEEPPS-TTT-----

pLDDT: mean 74.93, std 13.51, range [34.94, 88.88]